Protein AF-A0A7X8ZD67-F1 (afdb_monomer_lite)

Structure (mmCIF, N/CA/C/O backbone):
data_AF-A0A7X8ZD67-F1
#
_entry.id   AF-A0A7X8ZD67-F1
#
loop_
_atom_site.group_PDB
_atom_site.id
_atom_site.type_symbol
_atom_site.label_atom_id
_atom_site.label_alt_id
_atom_site.label_comp_id
_atom_site.label_asym_id
_atom_site.label_entity_id
_atom_site.label_seq_id
_at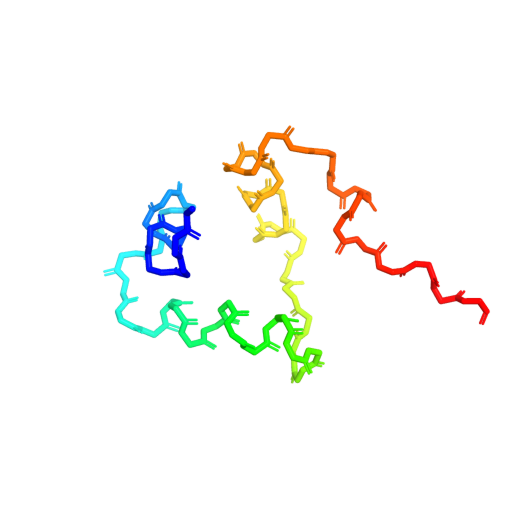om_site.pdbx_PDB_ins_code
_atom_site.Cartn_x
_atom_site.Cartn_y
_atom_site.Cartn_z
_atom_site.occupancy
_atom_site.B_iso_or_equiv
_atom_site.auth_seq_id
_atom_site.auth_comp_id
_atom_site.auth_asym_id
_atom_site.auth_atom_id
_atom_site.pdbx_PDB_model_num
ATOM 1 N N . MET A 1 1 ? -5.186 11.713 3.313 1.00 76.06 1 MET A N 1
ATOM 2 C CA . MET A 1 1 ? -4.421 10.578 3.856 1.00 76.06 1 MET A CA 1
ATOM 3 C C . MET A 1 1 ? -2.952 10.793 3.538 1.00 76.06 1 MET A C 1
ATOM 5 O O . MET A 1 1 ? -2.641 11.127 2.402 1.00 76.06 1 MET A O 1
ATOM 9 N N . THR A 1 2 ? -2.071 10.666 4.524 1.00 89.56 2 THR A N 1
ATOM 10 C CA . THR A 1 2 ? -0.610 10.733 4.357 1.00 89.56 2 THR A CA 1
ATOM 11 C C . THR A 1 2 ? -0.032 9.360 3.992 1.00 89.56 2 THR A C 1
ATOM 13 O O . THR A 1 2 ? -0.688 8.335 4.174 1.00 89.56 2 THR A O 1
ATOM 16 N N . GLN A 1 3 ? 1.216 9.306 3.511 1.00 88.00 3 GLN A N 1
ATOM 17 C CA . GLN A 1 3 ? 1.896 8.030 3.225 1.00 88.00 3 GLN A CA 1
ATOM 18 C C . GLN A 1 3 ? 2.043 7.147 4.476 1.00 88.00 3 GLN A C 1
ATOM 20 O O . GLN A 1 3 ? 2.011 5.924 4.377 1.00 88.00 3 GLN A O 1
ATOM 25 N N . GLU A 1 4 ? 2.205 7.748 5.657 1.00 87.38 4 GLU A N 1
ATOM 26 C CA . GLU A 1 4 ? 2.287 7.016 6.925 1.00 87.38 4 GLU A CA 1
ATOM 27 C C . GLU A 1 4 ? 0.921 6.454 7.338 1.00 87.38 4 GLU A C 1
ATOM 29 O O . GLU A 1 4 ? 0.819 5.286 7.710 1.00 87.38 4 GLU A O 1
ATOM 34 N N . GLU A 1 5 ? -0.147 7.239 7.191 1.00 87.38 5 GLU A N 1
ATOM 35 C CA . GLU A 1 5 ? -1.520 6.770 7.410 1.00 87.38 5 GLU A CA 1
ATOM 36 C C . GLU A 1 5 ? -1.890 5.632 6.449 1.00 87.38 5 GLU A C 1
ATOM 38 O O . GLU A 1 5 ? -2.441 4.620 6.881 1.00 87.38 5 GLU A O 1
ATOM 43 N N . LEU A 1 6 ? -1.521 5.752 5.169 1.00 87.75 6 LEU A N 1
ATOM 44 C CA . LEU A 1 6 ? -1.744 4.715 4.162 1.00 87.75 6 LEU A CA 1
ATOM 45 C C . LEU A 1 6 ? -0.972 3.438 4.496 1.00 87.75 6 LEU A C 1
ATOM 47 O O . LEU A 1 6 ? -1.552 2.355 4.477 1.00 87.75 6 LEU A O 1
ATOM 51 N N . ALA A 1 7 ? 0.310 3.553 4.857 1.00 88.19 7 ALA A N 1
ATOM 52 C CA . ALA A 1 7 ? 1.128 2.425 5.301 1.00 88.19 7 ALA A CA 1
ATOM 53 C C . ALA A 1 7 ? 0.487 1.675 6.477 1.00 88.19 7 ALA A C 1
ATOM 55 O O . ALA A 1 7 ? 0.395 0.443 6.456 1.00 88.19 7 ALA A O 1
ATOM 56 N N . ASN A 1 8 ? -0.002 2.417 7.470 1.00 87.50 8 ASN A N 1
ATOM 57 C CA . ASN A 1 8 ? -0.693 1.848 8.619 1.00 87.50 8 ASN A CA 1
ATOM 58 C C . ASN A 1 8 ? -1.994 1.143 8.203 1.00 87.50 8 ASN A C 1
ATOM 60 O O . ASN A 1 8 ? -2.231 0.016 8.640 1.00 87.50 8 ASN A O 1
ATOM 64 N N . ALA A 1 9 ? -2.781 1.737 7.299 1.00 85.81 9 ALA A N 1
ATOM 65 C CA . ALA A 1 9 ? -4.023 1.151 6.786 1.00 85.81 9 ALA A CA 1
ATOM 66 C C . ALA A 1 9 ? -3.801 -0.186 6.051 1.00 85.81 9 ALA A C 1
ATOM 68 O O . ALA A 1 9 ? -4.591 -1.114 6.201 1.00 85.81 9 ALA A O 1
ATOM 69 N N . ILE A 1 10 ? -2.690 -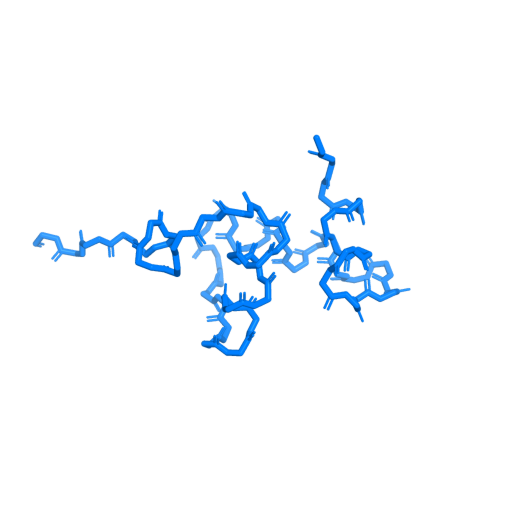0.340 5.321 1.00 86.31 10 ILE A N 1
ATOM 70 C CA . ILE A 1 10 ? -2.348 -1.598 4.628 1.00 86.31 10 ILE A CA 1
ATOM 71 C C . ILE A 1 10 ? -1.633 -2.635 5.522 1.00 86.31 10 ILE A C 1
ATOM 73 O O . ILE A 1 10 ? -1.234 -3.719 5.058 1.00 86.31 10 ILE A O 1
ATOM 77 N N . GLY A 1 11 ? -1.482 -2.328 6.816 1.00 82.00 11 GLY A N 1
ATOM 78 C CA . GLY A 1 11 ? -0.866 -3.188 7.828 1.00 82.00 11 GLY A CA 1
ATOM 79 C C . GLY A 1 11 ? 0.663 -3.195 7.793 1.00 82.00 11 GLY A C 1
ATOM 80 O O . GLY A 1 11 ? 1.283 -4.153 8.253 1.00 82.00 11 GLY A O 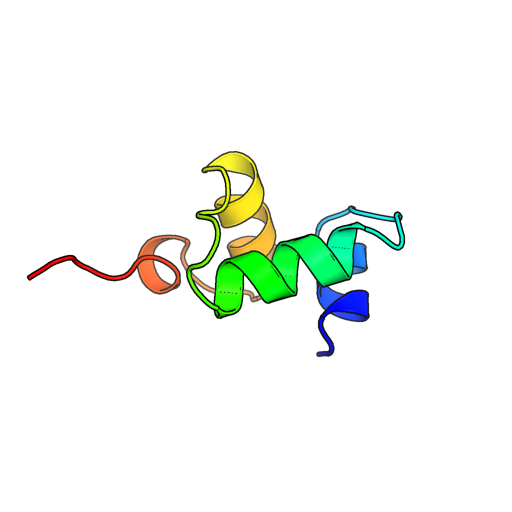1
ATOM 81 N N . TYR A 1 12 ? 1.281 -2.165 7.217 1.00 79.81 12 TYR A N 1
ATOM 82 C CA . TYR A 1 12 ? 2.722 -1.968 7.269 1.00 79.81 12 TYR A CA 1
ATOM 83 C C . TYR A 1 12 ? 3.062 -0.989 8.401 1.00 79.81 12 TYR A C 1
ATOM 85 O O . TYR A 1 12 ? 3.152 0.215 8.205 1.00 79.81 12 TYR A O 1
ATOM 93 N N . THR A 1 13 ? 3.298 -1.523 9.597 1.00 65.31 13 THR A N 1
ATOM 94 C CA . THR A 1 13 ? 3.558 -0.764 10.838 1.00 65.31 13 THR A CA 1
ATOM 95 C C . THR A 1 13 ? 5.015 -0.322 11.021 1.00 65.31 13 THR A C 1
ATOM 97 O O . THR A 1 13 ? 5.433 0.059 12.113 1.00 65.31 13 THR A O 1
ATOM 100 N N . THR A 1 14 ? 5.836 -0.392 9.972 1.00 70.56 14 THR A N 1
ATOM 101 C CA . THR A 1 14 ? 7.266 -0.056 10.049 1.00 70.56 14 THR A CA 1
ATOM 102 C C . THR A 1 14 ? 7.537 1.308 9.424 1.00 70.56 14 THR A C 1
ATOM 104 O O . THR A 1 14 ? 6.972 1.635 8.387 1.00 70.56 14 THR A O 1
ATOM 107 N N . LYS A 1 15 ? 8.463 2.097 9.989 1.00 64.19 15 LYS A N 1
ATOM 108 C CA . LYS A 1 15 ? 8.886 3.392 9.404 1.00 64.19 15 LYS A CA 1
ATOM 109 C C . LYS A 1 15 ? 9.400 3.281 7.959 1.00 64.19 15 LYS A C 1
ATOM 111 O O . LYS A 1 15 ? 9.402 4.256 7.221 1.00 64.19 15 LYS A O 1
ATOM 116 N N . SER A 1 16 ? 9.828 2.095 7.535 1.00 67.75 16 SER A N 1
ATOM 117 C CA . SER A 1 16 ? 10.244 1.779 6.163 1.00 67.75 16 SER A CA 1
ATOM 118 C C . SER A 1 16 ? 9.075 1.629 5.175 1.00 67.75 16 SER A C 1
ATOM 120 O O . SER A 1 16 ? 9.293 1.557 3.961 1.00 67.75 16 SER A O 1
ATOM 122 N N . ALA A 1 17 ? 7.835 1.596 5.662 1.00 77.12 17 ALA A N 1
ATOM 123 C CA . ALA A 1 17 ? 6.636 1.458 4.851 1.00 77.12 17 ALA A CA 1
ATOM 124 C C . ALA A 1 17 ? 6.282 2.734 4.083 1.00 77.12 17 ALA A C 1
ATOM 126 O O . ALA A 1 17 ? 6.038 2.664 2.880 1.00 77.12 17 ALA A O 1
ATOM 127 N N . SER A 1 18 ? 6.350 3.899 4.732 1.00 81.62 18 SER A N 1
ATOM 128 C CA . SER A 1 18 ? 6.162 5.197 4.068 1.00 81.62 18 SER A CA 1
ATOM 129 C C . SER A 1 18 ? 7.211 5.415 2.974 1.00 81.62 18 SER A C 1
ATOM 131 O O . SER A 1 18 ? 6.883 5.823 1.864 1.00 81.62 18 SER A O 1
ATOM 133 N N . MET A 1 19 ? 8.463 5.011 3.225 1.00 86.50 19 MET A N 1
ATOM 134 C CA . MET A 1 19 ? 9.517 5.022 2.206 1.00 86.50 19 MET A CA 1
ATOM 135 C C . MET A 1 19 ? 9.211 4.074 1.036 1.00 86.50 19 MET A C 1
ATOM 137 O O . MET A 1 19 ? 9.544 4.378 -0.106 1.00 86.50 19 MET A O 1
ATOM 141 N N . SER A 1 20 ? 8.567 2.932 1.290 1.00 88.00 20 SER A N 1
ATOM 142 C CA . SER A 1 20 ? 8.150 2.010 0.225 1.00 88.00 20 SER A CA 1
ATOM 143 C C . SER A 1 20 ? 7.055 2.621 -0.649 1.00 88.00 20 SER A C 1
ATOM 145 O O . SER A 1 20 ? 7.175 2.555 -1.868 1.00 88.00 20 SER A O 1
ATOM 147 N N . ILE A 1 21 ? 6.062 3.277 -0.039 1.00 88.69 21 ILE A N 1
ATOM 148 C CA . ILE A 1 21 ? 4.996 4.001 -0.748 1.00 88.69 21 ILE A CA 1
ATOM 149 C C . ILE A 1 21 ? 5.580 5.142 -1.582 1.00 88.69 21 ILE A C 1
ATOM 151 O O . ILE A 1 21 ? 5.324 5.203 -2.778 1.00 88.69 21 ILE A O 1
ATOM 155 N N . SER A 1 22 ? 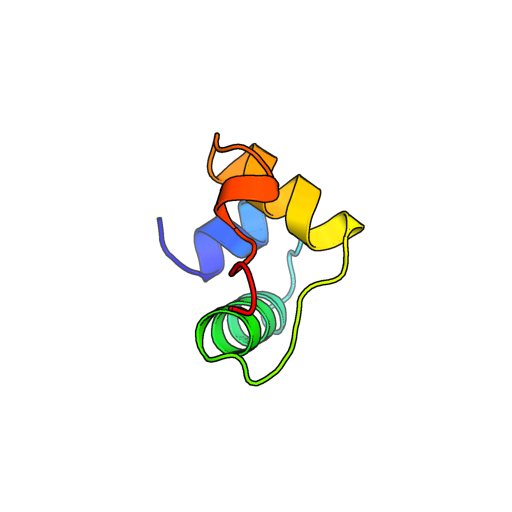6.469 5.960 -1.015 1.00 90.12 22 SER A N 1
ATOM 156 C CA . SER A 1 22 ? 7.152 7.026 -1.761 1.00 90.12 22 SER A CA 1
ATOM 157 C C . SER A 1 22 ? 7.936 6.494 -2.971 1.00 90.12 22 SER A C 1
ATOM 159 O O . SER A 1 22 ? 7.978 7.111 -4.039 1.00 90.12 22 SER A O 1
ATOM 161 N N . ARG A 1 23 ? 8.548 5.308 -2.851 1.00 90.31 23 ARG A N 1
ATOM 162 C CA . ARG A 1 23 ? 9.216 4.646 -3.982 1.00 90.31 23 ARG A CA 1
ATOM 163 C C . ARG A 1 23 ? 8.245 4.103 -5.029 1.00 90.31 23 ARG A C 1
ATOM 165 O O . ARG A 1 23 ? 8.648 4.019 -6.186 1.00 90.31 23 ARG A O 1
ATOM 172 N N . TRP A 1 24 ? 7.032 3.724 -4.634 1.00 91.00 24 TRP A N 1
ATOM 173 C CA . TRP A 1 24 ? 5.969 3.317 -5.554 1.00 91.00 24 TRP A CA 1
ATOM 174 C C . TRP A 1 24 ? 5.427 4.513 -6.331 1.00 91.00 24 TRP A C 1
ATOM 176 O O . TRP A 1 24 ? 5.412 4.472 -7.553 1.00 91.00 24 TRP A O 1
ATOM 186 N N . GLU A 1 25 ? 5.112 5.606 -5.641 1.00 86.69 25 GLU A N 1
ATOM 187 C CA . GLU A 1 25 ? 4.603 6.843 -6.250 1.00 86.69 25 GLU A CA 1
ATOM 188 C C . GLU A 1 25 ? 5.617 7.510 -7.188 1.00 86.69 25 GLU A C 1
ATOM 190 O O . GLU A 1 25 ? 5.245 8.117 -8.182 1.00 86.69 25 GLU A O 1
ATOM 195 N N . SER A 1 26 ? 6.916 7.381 -6.902 1.00 89.00 26 SER A N 1
ATOM 196 C CA . SER A 1 26 ? 7.977 7.909 -7.774 1.00 89.00 26 SER A CA 1
ATOM 197 C C . SER A 1 26 ? 8.379 6.965 -8.912 1.00 89.00 26 SER A C 1
ATOM 199 O O . SER A 1 26 ? 9.372 7.229 -9.589 1.00 89.00 26 SER A O 1
ATOM 201 N N . GLY A 1 27 ? 7.710 5.817 -9.073 1.00 85.81 27 GLY A N 1
ATOM 202 C CA . GLY A 1 27 ? 8.039 4.815 -10.096 1.00 85.81 27 GLY A CA 1
ATOM 203 C C . GLY A 1 27 ? 9.377 4.087 -9.885 1.00 85.81 27 GLY A C 1
ATOM 204 O O . GLY A 1 27 ? 9.701 3.142 -10.602 1.00 85.81 27 GLY A O 1
ATOM 205 N N . LYS A 1 28 ? 10.155 4.448 -8.853 1.00 87.44 28 LYS A N 1
ATOM 206 C CA . LYS A 1 28 ? 11.456 3.831 -8.517 1.00 87.44 28 LYS A CA 1
ATOM 207 C C . LYS A 1 28 ? 11.345 2.358 -8.120 1.00 87.44 28 LYS A C 1
ATOM 209 O O . LYS A 1 28 ? 12.366 1.677 -7.976 1.00 87.44 28 LYS A O 1
ATOM 214 N N . ARG A 1 29 ? 10.138 1.884 -7.817 1.00 87.50 29 ARG A N 1
ATOM 215 C CA . ARG A 1 29 ? 9.824 0.486 -7.524 1.00 87.50 29 ARG A CA 1
ATOM 216 C C . ARG A 1 29 ? 8.354 0.240 -7.848 1.00 87.50 29 ARG A C 1
ATOM 218 O O . ARG A 1 29 ? 7.527 1.044 -7.455 1.00 87.50 29 ARG A O 1
ATOM 225 N N . LYS A 1 30 ? 8.009 -0.900 -8.449 1.00 87.62 30 LYS A N 1
ATOM 226 C CA . LYS A 1 30 ? 6.603 -1.322 -8.550 1.00 87.62 30 LYS A CA 1
ATOM 227 C C . LYS A 1 30 ? 6.184 -2.111 -7.288 1.00 87.62 30 LYS A C 1
ATOM 229 O O . LYS A 1 30 ? 6.984 -2.913 -6.781 1.00 87.62 30 LYS A O 1
ATOM 234 N N . PRO A 1 31 ? 4.988 -1.872 -6.718 1.00 87.50 31 PRO A N 1
ATOM 235 C CA . PRO A 1 31 ? 4.450 -2.685 -5.628 1.00 87.50 31 PRO A CA 1
ATOM 236 C C . PRO A 1 31 ? 4.193 -4.123 -6.091 1.00 87.50 31 PRO A C 1
ATOM 238 O O . PRO A 1 31 ? 3.968 -4.393 -7.267 1.00 87.50 31 PRO A O 1
ATOM 241 N N . SER A 1 32 ? 4.205 -5.072 -5.152 1.00 88.94 32 SER A N 1
ATOM 242 C CA . SER A 1 32 ? 3.735 -6.431 -5.453 1.00 88.94 32 SER A CA 1
ATOM 243 C C . SER A 1 32 ? 2.217 -6.439 -5.643 1.00 88.94 32 SER A C 1
ATOM 245 O O . SER A 1 32 ? 1.527 -5.627 -5.029 1.00 88.94 32 SER A O 1
ATOM 247 N N . PHE A 1 33 ? 1.667 -7.410 -6.376 1.00 87.50 33 PHE A N 1
ATOM 248 C CA . PHE A 1 33 ? 0.212 -7.533 -6.549 1.00 87.50 33 PHE A CA 1
ATOM 249 C C . PHE A 1 33 ? -0.554 -7.654 -5.214 1.00 87.50 33 PHE A C 1
ATOM 251 O O . PHE A 1 33 ? -1.662 -7.148 -5.062 1.00 87.50 33 PHE A O 1
ATOM 258 N N . LYS A 1 34 ? 0.057 -8.278 -4.195 1.00 88.50 34 LYS A N 1
ATOM 259 C CA . LYS A 1 34 ? -0.503 -8.333 -2.834 1.00 88.50 34 LYS A CA 1
ATOM 260 C C . LYS A 1 34 ? -0.563 -6.948 -2.186 1.00 88.50 34 LYS A C 1
ATOM 262 O O . LYS A 1 34 ? -1.557 -6.621 -1.550 1.00 88.50 34 LYS A O 1
ATOM 267 N N . SER A 1 35 ? 0.500 -6.158 -2.325 1.00 88.94 35 SER A N 1
ATOM 268 C CA . SER A 1 35 ? 0.557 -4.787 -1.804 1.00 88.94 35 SER A CA 1
ATOM 269 C C . SER A 1 35 ? -0.415 -3.878 -2.550 1.00 88.94 35 SER A C 1
ATOM 271 O O . SER A 1 35 ? -1.093 -3.082 -1.919 1.00 88.94 35 SER A O 1
ATOM 273 N N . LEU A 1 36 ? -0.530 -4.049 -3.866 1.00 90.50 36 LEU A N 1
ATOM 274 C CA . LEU A 1 36 ? -1.420 -3.277 -4.723 1.00 90.50 36 LEU A CA 1
ATOM 275 C C . LEU A 1 36 ? -2.901 -3.523 -4.390 1.00 90.50 36 LEU A C 1
ATOM 277 O O . LEU A 1 36 ? -3.650 -2.565 -4.258 1.00 90.50 36 LEU A O 1
ATOM 281 N N . ARG A 1 37 ? -3.307 -4.773 -4.116 1.00 90.50 37 ARG A N 1
ATOM 282 C CA . ARG A 1 37 ? -4.660 -5.060 -3.598 1.00 90.50 37 ARG A CA 1
ATOM 283 C C . ARG A 1 37 ? -4.949 -4.375 -2.268 1.00 90.50 37 ARG A C 1
ATOM 285 O O . ARG A 1 37 ? -5.987 -3.749 -2.125 1.00 90.50 37 ARG A O 1
ATOM 292 N N . LYS A 1 38 ? -4.011 -4.443 -1.323 1.00 90.38 38 LYS A N 1
ATOM 293 C CA . LYS A 1 38 ? -4.163 -3.764 -0.031 1.00 90.38 38 LYS A CA 1
ATOM 294 C C . LYS A 1 38 ? -4.260 -2.246 -0.185 1.00 90.38 38 LYS A C 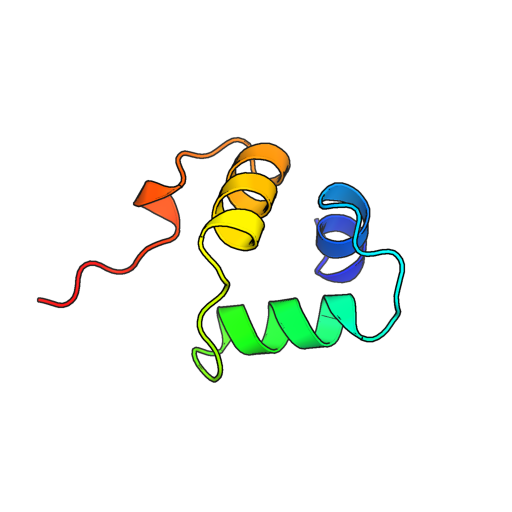1
ATOM 296 O O . LYS A 1 38 ? -5.058 -1.621 0.499 1.00 90.38 38 LYS A O 1
ATOM 301 N N . LEU A 1 39 ? -3.448 -1.660 -1.067 1.00 89.69 39 LEU A N 1
ATOM 302 C CA . LEU A 1 39 ? -3.513 -0.233 -1.388 1.00 89.69 39 LEU A CA 1
ATOM 303 C C . LEU A 1 39 ? -4.882 0.132 -1.959 1.00 89.69 39 LEU A C 1
ATOM 305 O O . LEU A 1 39 ? -5.476 1.092 -1.492 1.00 89.69 39 LEU A O 1
ATOM 309 N N . ALA A 1 40 ? -5.392 -0.657 -2.904 1.00 91.50 40 ALA A N 1
ATOM 310 C CA . ALA A 1 40 ? -6.708 -0.454 -3.499 1.00 91.50 40 ALA A CA 1
ATOM 311 C C . ALA A 1 40 ? -7.838 -0.552 -2.459 1.00 91.50 40 ALA A C 1
ATOM 313 O O . ALA A 1 40 ? -8.706 0.311 -2.413 1.00 91.50 40 ALA A O 1
ATOM 314 N N . GLU A 1 41 ? -7.780 -1.539 -1.558 1.00 91.38 41 GLU A N 1
ATOM 315 C CA . GLU A 1 41 ? -8.716 -1.669 -0.431 1.00 91.38 41 GLU A CA 1
ATOM 316 C C . GLU A 1 41 ? -8.662 -0.450 0.505 1.00 91.38 41 GLU A C 1
ATOM 318 O O . GLU A 1 41 ? -9.703 0.088 0.877 1.00 91.38 41 GLU A O 1
ATOM 323 N N . ALA A 1 42 ? -7.459 0.019 0.856 1.00 90.38 42 ALA A N 1
ATOM 324 C CA . ALA A 1 42 ? -7.267 1.180 1.728 1.00 90.38 42 ALA A CA 1
ATOM 325 C C . ALA A 1 42 ? -7.680 2.508 1.068 1.00 90.38 42 ALA A C 1
ATOM 327 O O . ALA A 1 42 ? -8.151 3.414 1.751 1.00 90.38 42 ALA A O 1
ATOM 328 N N . LEU A 1 43 ? -7.505 2.624 -0.250 1.00 89.62 43 LEU A N 1
ATOM 329 C CA . LEU A 1 43 ? -7.888 3.787 -1.058 1.00 89.62 43 LEU A CA 1
ATOM 330 C C . LEU A 1 43 ? -9.333 3.717 -1.565 1.00 89.62 43 LEU A C 1
ATOM 332 O O . LEU A 1 43 ? -9.811 4.683 -2.152 1.00 89.62 43 LEU A O 1
ATOM 336 N N . GLN A 1 44 ? -10.023 2.597 -1.332 1.00 90.81 44 GLN A N 1
ATOM 337 C CA . GLN A 1 44 ? -11.376 2.322 -1.818 1.00 90.81 44 GLN A CA 1
ATOM 338 C C . GLN A 1 44 ? -11.518 2.475 -3.345 1.00 90.81 44 GLN A C 1
ATOM 340 O O . GLN A 1 44 ? -12.537 2.961 -3.834 1.00 90.81 44 GLN A O 1
ATOM 345 N N . CYS A 1 45 ? -10.503 2.046 -4.096 1.00 91.50 45 CYS A N 1
ATOM 346 C CA . CYS A 1 45 ? -10.496 2.033 -5.561 1.00 91.50 45 CYS A CA 1
ATOM 347 C C . CYS A 1 45 ? -10.306 0.613 -6.111 1.00 91.50 45 CYS A C 1
ATOM 349 O O . CYS A 1 45 ? -10.089 -0.339 -5.355 1.00 91.50 45 CYS A O 1
ATOM 351 N N . ASN A 1 46 ? -10.384 0.446 -7.434 1.00 90.88 46 ASN A N 1
ATOM 352 C CA . ASN A 1 46 ? -10.028 -0.823 -8.052 1.00 90.88 46 ASN A CA 1
ATOM 353 C C . ASN A 1 46 ? -8.505 -0.927 -8.204 1.00 90.88 46 ASN A C 1
ATOM 355 O O . ASN A 1 46 ? -7.848 0.049 -8.556 1.00 90.88 46 ASN A O 1
ATOM 359 N N . PRO A 1 47 ? -7.919 -2.125 -8.027 1.00 87.88 47 PRO A N 1
ATOM 360 C CA . PRO A 1 47 ? -6.507 -2.370 -8.315 1.00 87.88 47 PRO A CA 1
ATOM 361 C C . PRO A 1 47 ? -6.060 -1.887 -9.701 1.00 87.88 47 PRO A C 1
ATOM 363 O O . PRO A 1 47 ? -4.939 -1.410 -9.841 1.00 87.88 47 PRO A O 1
ATOM 366 N N . SER A 1 48 ? -6.933 -1.995 -10.70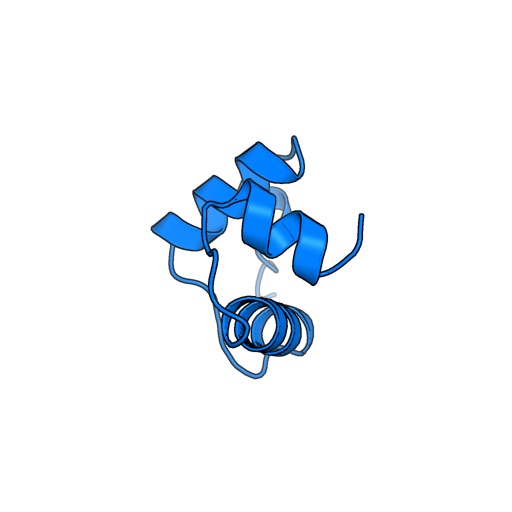6 1.00 88.81 48 SER A N 1
ATOM 367 C CA . SER A 1 48 ? -6.671 -1.531 -12.071 1.00 88.81 48 SER A CA 1
ATOM 368 C C . SER A 1 48 ? -6.467 -0.018 -12.157 1.00 88.81 48 SER A C 1
ATOM 370 O O . SER A 1 48 ? -5.668 0.425 -12.967 1.00 88.81 48 SER A O 1
ATOM 372 N N . ASP A 1 49 ? -7.099 0.760 -11.273 1.00 89.00 49 ASP A N 1
ATOM 373 C CA . ASP A 1 49 ? -6.961 2.223 -11.224 1.00 89.00 49 ASP A CA 1
ATOM 374 C C . ASP A 1 49 ? -5.559 2.658 -10.741 1.00 89.00 49 ASP A C 1
ATOM 376 O O . ASP A 1 49 ? -5.193 3.825 -10.850 1.00 89.00 49 ASP A O 1
ATOM 380 N N . LEU A 1 50 ? -4.778 1.733 -10.165 1.00 86.88 50 LEU A N 1
ATOM 381 C CA . LEU A 1 50 ? -3.429 1.971 -9.629 1.00 86.88 50 LEU A CA 1
ATOM 382 C C . LEU A 1 50 ? -2.312 1.469 -10.555 1.00 86.88 50 LEU A C 1
ATOM 384 O O . LEU A 1 50 ? -1.139 1.481 -10.169 1.00 86.88 50 LEU A O 1
ATOM 388 N N . ILE A 1 51 ? -2.664 0.957 -11.731 1.00 86.19 51 ILE A N 1
ATOM 389 C CA . ILE A 1 51 ? -1.725 0.436 -12.720 1.00 86.19 51 ILE A CA 1
ATOM 390 C C . ILE A 1 51 ? -1.752 1.402 -13.904 1.00 86.19 51 ILE A C 1
ATOM 392 O O . ILE A 1 51 ? -2.815 1.670 -14.448 1.00 86.19 51 ILE A O 1
ATOM 396 N N . GLU A 1 52 ? -0.592 1.927 -14.300 1.00 78.62 52 GLU A N 1
ATOM 397 C CA . GLU A 1 52 ? -0.478 2.606 -15.593 1.00 78.62 52 GLU A CA 1
ATOM 398 C C . GLU A 1 52 ? -0.578 1.560 -16.707 1.00 78.62 52 GLU A C 1
ATOM 400 O O . GLU A 1 52 ? 0.150 0.561 -16.690 1.00 78.62 52 GLU A O 1
ATOM 405 N N . GLU A 1 53 ? -1.490 1.779 -17.653 1.00 70.56 53 GLU A N 1
ATOM 406 C CA . GLU A 1 53 ? -1.454 1.092 -18.940 1.00 70.56 53 GLU A CA 1
ATOM 407 C C . GLU A 1 53 ? -0.224 1.617 -19.692 1.00 70.56 53 GLU A C 1
ATOM 409 O O . GLU A 1 53 ? -0.158 2.793 -20.041 1.00 70.56 53 GLU A O 1
ATOM 414 N N . ASP A 1 54 ? 0.788 0.762 -19.860 1.00 61.09 54 ASP A N 1
ATOM 415 C CA . ASP A 1 54 ? 1.885 1.031 -20.788 1.00 61.09 54 ASP A CA 1
ATOM 416 C C . ASP A 1 54 ? 1.262 1.089 -22.208 1.00 61.09 54 ASP A C 1
ATOM 418 O O . ASP A 1 54 ? 0.815 0.054 -22.709 1.00 61.09 54 ASP A O 1
ATOM 422 N N . GLU A 1 55 ? 1.166 2.289 -22.807 1.00 47.69 55 GLU A N 1
ATOM 423 C CA . GLU A 1 55 ? 0.833 2.488 -24.238 1.00 47.69 55 GLU A CA 1
ATOM 424 C C . GLU A 1 55 ? 1.873 1.832 -25.164 1.00 47.69 55 GLU A C 1
ATOM 426 O O . GLU A 1 55 ? 3.095 1.995 -24.920 1.00 47.69 55 GLU A O 1
#

Sequence (55 aa):
MTQEELANAIGYTTKSASMSISRWESGKRKPSFKSLRKLAEALQCNPSDLIEEDE

pLDDT: mean 84.48, std 8.93, range [47.69, 91.5]

Radius of gyration: 10.79 Å; chains: 1; bounding box: 23×19×35 Å

Secondary structure (DSSP, 8-state):
--HHHHHHHTT--SHHHHHHHHHHHTSSSPPPHHHHHHHHHHHTS-GGGGS----

Foldseek 3Di:
DALCVLCVQLVNPDPCSSVVVVCCVVVVDPDDPSSLVSSCVSVVHDSVVSDDDPD